Protein AF-A0A0A0EEB8-F1 (afdb_monomer_lite)

Foldseek 3Di:
DPVVVVVVVVVLVVVLVVLLVLLLVLLVLLLVLLVPFDCVQNVVLPVLSVQSVVCSVVVVLLDPSNLVSLVVSLVSLVPHDCVRPPPSSVSSNVSSVSSNVSSVVSVVSVVVVVVVVVVVVVVD

Organ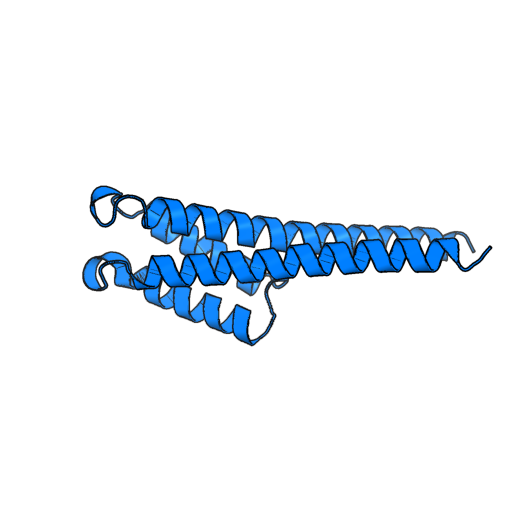ism: NCBI:txid1461694

pLDDT: mean 86.28, std 13.08, range [42.66, 98.25]

Radius of gyration: 18.17 Å; chains: 1; bounding box: 42×22×60 Å

Sequence (124 aa):
MVHFFDQKMHGDFERMEDILADASRHTRAACEEISQLPYEACKPLQRWSGDLDKHLEQNSLLTEDFRHATRSALREMAKLEPELAPGLIDDAMRFLRDALEASYRVCDLLAAEQAIAKHRGNRN

Secondary structure (DSSP, 8-state):
--HHHHHHHHHHHHHHHHHHHHHHHHHHHHHHHHHTS-HHHHHHHHHHHHHHHHHHHTT-TTSHHHHHHHHHHHHHHTTS-GGGSTTHHHHHHHHHHHHHHHHHHHHHHHHHHHHHHHHHHTT-

Structure (mmCIF, N/CA/C/O backbone):
data_AF-A0A0A0EEB8-F1
#
_entry.id   AF-A0A0A0EEB8-F1
#
loop_
_atom_site.group_PDB
_atom_site.id
_atom_site.type_symbol
_atom_site.label_atom_id
_atom_site.label_alt_id
_atom_site.label_comp_id
_atom_site.label_asym_id
_atom_site.label_entity_id
_atom_site.label_seq_id
_atom_site.pdbx_PDB_ins_code
_atom_site.Cartn_x
_atom_site.Cartn_y
_atom_site.Cartn_z
_atom_site.occupancy
_atom_site.B_iso_or_equiv
_atom_site.auth_seq_id
_atom_site.auth_comp_id
_atom_site.auth_asym_id
_atom_site.auth_atom_id
_atom_site.pdbx_PDB_model_num
ATOM 1 N N . MET A 1 1 ? 10.627 -0.092 -39.063 1.00 44.84 1 MET A N 1
ATOM 2 C CA . MET A 1 1 ? 10.315 -1.059 -37.986 1.00 44.84 1 MET A CA 1
ATOM 3 C C . MET A 1 1 ? 10.635 -0.435 -36.620 1.00 44.84 1 MET A C 1
ATOM 5 O O . MET A 1 1 ? 11.391 -0.999 -35.849 1.00 44.84 1 MET A O 1
ATOM 9 N N . VAL A 1 2 ? 10.097 0.762 -36.348 1.00 47.28 2 VAL A N 1
ATOM 10 C CA . VAL A 1 2 ? 10.360 1.543 -35.114 1.00 47.28 2 VAL A CA 1
ATOM 11 C C . VAL A 1 2 ? 9.052 1.793 -34.343 1.00 47.28 2 VAL A C 1
ATOM 13 O O . VAL A 1 2 ? 9.041 1.751 -33.123 1.00 47.28 2 VAL A O 1
ATOM 16 N N . HIS A 1 3 ? 7.914 1.886 -35.043 1.00 44.66 3 HIS A N 1
ATOM 17 C CA . HIS A 1 3 ? 6.605 2.171 -34.438 1.00 44.66 3 HIS A CA 1
ATOM 18 C C . HIS A 1 3 ? 5.985 1.048 -33.584 1.00 44.66 3 HIS A C 1
ATOM 20 O O . HIS A 1 3 ? 5.206 1.345 -32.690 1.00 44.66 3 HIS A O 1
ATOM 26 N N . PHE A 1 4 ? 6.331 -0.227 -33.804 1.00 42.66 4 PHE A N 1
ATOM 27 C CA . PHE A 1 4 ? 5.779 -1.335 -33.001 1.00 42.66 4 PHE A CA 1
ATOM 28 C C . PHE A 1 4 ? 6.397 -1.442 -31.596 1.00 42.66 4 PHE A C 1
ATOM 30 O O . PHE A 1 4 ? 5.759 -1.952 -30.681 1.00 42.66 4 PHE A O 1
ATOM 37 N N . PHE A 1 5 ? 7.641 -0.986 -31.416 1.00 47.09 5 PHE A N 1
ATOM 38 C CA . PHE A 1 5 ? 8.345 -1.088 -30.132 1.00 47.09 5 PHE A CA 1
ATOM 39 C C . PHE A 1 5 ? 7.966 0.033 -29.167 1.00 47.09 5 PHE A C 1
ATOM 41 O O . PHE A 1 5 ? 7.844 -0.217 -27.971 1.00 47.09 5 PHE A O 1
ATOM 48 N N . ASP A 1 6 ? 7.730 1.228 -29.703 1.00 51.75 6 ASP A N 1
ATOM 49 C CA . ASP A 1 6 ? 7.311 2.394 -28.927 1.00 51.75 6 ASP A CA 1
ATOM 50 C C . ASP A 1 6 ? 5.910 2.188 -28.324 1.00 51.75 6 ASP A C 1
ATOM 52 O O . ASP A 1 6 ? 5.681 2.475 -27.153 1.00 51.75 6 ASP A O 1
ATOM 56 N N . GLN A 1 7 ? 5.008 1.545 -29.081 1.00 54.94 7 GLN A N 1
ATOM 57 C CA . GLN A 1 7 ? 3.672 1.161 -28.610 1.00 54.94 7 GLN A CA 1
ATOM 58 C C . GLN A 1 7 ? 3.696 0.102 -27.503 1.00 54.94 7 GLN A C 1
ATOM 60 O O . GLN A 1 7 ? 2.904 0.182 -26.570 1.00 54.94 7 GLN A O 1
ATOM 65 N N . LYS A 1 8 ? 4.592 -0.893 -27.584 1.00 60.56 8 LYS A N 1
ATOM 66 C CA . LYS A 1 8 ? 4.681 -1.934 -26.549 1.00 60.56 8 LYS A CA 1
ATOM 67 C C . LYS A 1 8 ? 5.229 -1.375 -25.233 1.00 60.56 8 LYS A C 1
ATOM 69 O O . LYS A 1 8 ? 4.684 -1.681 -24.184 1.00 60.56 8 LYS A O 1
ATOM 74 N N . MET A 1 9 ? 6.257 -0.528 -25.308 1.00 58.56 9 MET A N 1
ATOM 75 C CA . MET A 1 9 ? 6.807 0.168 -24.139 1.00 58.56 9 MET A CA 1
ATOM 76 C C . MET A 1 9 ? 5.775 1.108 -23.508 1.00 58.56 9 MET A C 1
ATOM 78 O O . MET A 1 9 ? 5.601 1.066 -22.297 1.00 58.56 9 MET A O 1
ATOM 82 N N . HIS A 1 10 ? 5.040 1.887 -24.312 1.00 61.44 10 HIS A N 1
ATOM 83 C CA . HIS A 1 10 ? 3.933 2.709 -23.806 1.00 61.44 10 HIS A CA 1
ATOM 84 C C . HIS A 1 10 ? 2.872 1.869 -23.082 1.00 61.44 10 HIS A C 1
ATOM 86 O O . HIS A 1 10 ? 2.502 2.209 -21.965 1.00 61.44 10 HIS A O 1
ATOM 92 N N . GLY A 1 11 ? 2.455 0.735 -23.655 1.00 72.31 11 GLY A N 1
ATOM 93 C CA . GLY A 1 11 ? 1.476 -0.146 -23.011 1.00 72.31 11 GLY A CA 1
ATOM 94 C C . GLY A 1 11 ? 1.970 -0.783 -21.703 1.00 72.31 11 GLY A C 1
ATOM 95 O O . GLY A 1 11 ? 1.181 -0.992 -20.783 1.00 72.31 11 GLY A O 1
ATOM 96 N N . ASP A 1 12 ? 3.269 -1.076 -21.587 1.00 76.00 12 ASP A N 1
ATOM 97 C CA . ASP A 1 12 ? 3.852 -1.604 -20.347 1.00 76.00 12 ASP A CA 1
ATOM 98 C C . ASP A 1 12 ? 3.919 -0.524 -19.245 1.00 76.00 12 ASP A C 1
ATOM 100 O O . ASP A 1 12 ? 3.667 -0.837 -18.080 1.00 76.00 12 ASP A O 1
ATOM 104 N N . PHE A 1 13 ? 4.178 0.743 -19.598 1.00 77.94 13 PHE A N 1
ATOM 105 C CA . PHE A 1 13 ? 4.118 1.872 -18.658 1.00 77.94 13 PHE A CA 1
ATOM 106 C C . PHE A 1 13 ? 2.687 2.198 -18.219 1.00 77.94 13 PHE A C 1
ATOM 108 O O . PHE A 1 13 ? 2.456 2.291 -17.017 1.00 77.94 13 PHE A O 1
ATOM 115 N N . GLU A 1 14 ? 1.726 2.276 -19.145 1.00 78.69 14 GLU A N 1
ATOM 116 C CA . GLU A 1 14 ? 0.298 2.463 -18.825 1.00 78.69 14 GLU A CA 1
ATOM 117 C C . GLU A 1 14 ? -0.182 1.392 -17.835 1.00 78.69 14 GLU A C 1
ATOM 119 O O . GLU A 1 14 ? -0.816 1.684 -16.824 1.00 78.69 14 GLU A O 1
ATOM 124 N N . ARG A 1 15 ? 0.231 0.138 -18.044 1.00 87.12 15 ARG A N 1
ATOM 125 C CA . ARG A 1 15 ? -0.080 -0.950 -17.117 1.00 87.12 15 ARG A CA 1
ATOM 126 C C . ARG A 1 15 ? 0.549 -0.761 -15.732 1.00 87.12 15 ARG A C 1
ATOM 128 O O . ARG A 1 15 ? -0.056 -1.154 -14.736 1.00 87.12 15 ARG A O 1
ATOM 135 N N . MET A 1 16 ? 1.773 -0.237 -15.639 1.00 91.50 16 MET A N 1
ATOM 136 C CA . MET A 1 16 ? 2.398 0.064 -14.342 1.00 91.50 16 MET A CA 1
ATOM 137 C C . MET A 1 16 ? 1.689 1.222 -13.635 1.00 91.50 16 MET A C 1
ATOM 139 O O . MET A 1 16 ? 1.519 1.167 -12.416 1.00 91.50 16 MET A O 1
ATOM 143 N N . GLU A 1 17 ? 1.249 2.231 -14.386 1.00 90.19 17 GLU A N 1
ATOM 144 C CA . GLU A 1 17 ? 0.450 3.346 -13.875 1.00 90.19 17 GLU A CA 1
ATOM 145 C C . GLU A 1 17 ? -0.895 2.862 -13.327 1.00 90.19 17 GLU A C 1
ATOM 147 O O . GLU A 1 17 ? -1.250 3.225 -12.206 1.00 90.19 17 GLU A O 1
ATOM 152 N N . ASP A 1 18 ? -1.581 1.962 -14.035 1.00 93.88 18 ASP A N 1
ATOM 153 C CA . ASP A 1 18 ? -2.825 1.342 -13.565 1.00 93.88 18 ASP A CA 1
ATOM 154 C C . ASP A 1 18 ? -2.620 0.573 -12.250 1.00 93.88 18 ASP A C 1
ATOM 156 O O . ASP A 1 18 ? -3.387 0.736 -11.298 1.00 93.88 18 ASP A O 1
ATOM 160 N N . ILE A 1 19 ? -1.545 -0.221 -12.146 1.00 93.75 19 ILE A N 1
ATOM 161 C CA . ILE A 1 19 ? -1.217 -0.950 -10.907 1.00 93.75 19 ILE A CA 1
ATOM 162 C C . ILE A 1 19 ? -0.941 0.033 -9.757 1.00 93.75 19 ILE A C 1
ATOM 164 O O . ILE A 1 19 ? -1.336 -0.214 -8.615 1.00 93.75 19 ILE A O 1
ATOM 168 N N . LEU A 1 20 ? -0.278 1.159 -10.030 1.00 93.25 20 LEU A N 1
ATOM 169 C CA . LEU A 1 20 ? 0.003 2.176 -9.017 1.00 93.25 20 LEU A CA 1
ATOM 170 C C . LEU A 1 20 ? -1.258 2.959 -8.608 1.00 93.25 20 LEU A C 1
ATOM 172 O O . LEU A 1 20 ? -1.424 3.313 -7.434 1.00 93.25 20 LEU A O 1
ATOM 176 N N . ALA A 1 21 ? -2.172 3.195 -9.547 1.00 94.75 21 ALA A N 1
ATOM 177 C CA . ALA A 1 21 ? -3.482 3.772 -9.275 1.00 94.75 21 ALA A CA 1
ATOM 178 C C . ALA A 1 21 ? -4.318 2.837 -8.386 1.00 94.75 21 ALA A C 1
ATOM 180 O O . ALA A 1 21 ? -4.922 3.295 -7.411 1.00 94.75 21 ALA A O 1
ATOM 181 N N . ASP A 1 22 ? -4.276 1.529 -8.648 1.00 94.94 22 ASP A N 1
ATOM 182 C CA . ASP A 1 22 ? -4.876 0.510 -7.789 1.00 94.94 22 ASP A CA 1
ATOM 183 C C . ASP A 1 22 ? -4.240 0.507 -6.389 1.00 94.94 22 ASP A C 1
ATOM 185 O O . ASP A 1 22 ? -4.964 0.516 -5.394 1.00 94.94 22 ASP A O 1
ATOM 189 N N . ALA A 1 23 ? -2.908 0.593 -6.279 1.00 94.69 23 ALA A N 1
ATOM 190 C CA . ALA A 1 23 ? -2.218 0.706 -4.988 1.00 94.69 23 ALA A CA 1
ATOM 191 C C . ALA A 1 23 ? -2.684 1.934 -4.187 1.00 94.69 23 ALA A C 1
ATOM 193 O O . ALA A 1 23 ? -2.919 1.854 -2.977 1.00 94.69 23 ALA A O 1
ATOM 194 N N . SER A 1 24 ? -2.869 3.064 -4.875 1.00 96.50 24 SER A N 1
ATOM 195 C CA . SER A 1 24 ? -3.398 4.294 -4.281 1.00 96.50 24 SER A CA 1
ATOM 196 C C . SER A 1 24 ? -4.836 4.104 -3.800 1.00 96.50 24 SER A C 1
ATOM 198 O O . SER A 1 24 ? -5.182 4.517 -2.695 1.00 96.50 24 SER A O 1
ATOM 200 N N . ARG A 1 25 ? -5.683 3.464 -4.619 1.00 97.06 25 ARG A N 1
ATOM 201 C CA . ARG A 1 25 ? -7.078 3.163 -4.273 1.00 97.06 25 ARG A CA 1
ATOM 202 C C . ARG A 1 25 ? -7.157 2.267 -3.042 1.00 97.06 25 ARG A C 1
ATOM 204 O O . ARG A 1 25 ? -7.907 2.583 -2.128 1.00 97.06 25 ARG A O 1
ATOM 211 N N . HIS A 1 26 ? -6.373 1.193 -2.999 1.00 97.75 26 HIS A N 1
ATOM 212 C CA . HIS A 1 26 ? -6.363 0.273 -1.865 1.00 97.75 26 HIS A CA 1
ATOM 213 C C . HIS A 1 26 ? -5.821 0.936 -0.596 1.00 97.75 26 HIS A C 1
ATOM 215 O O . HIS A 1 26 ? -6.407 0.771 0.466 1.00 97.75 26 HIS A O 1
ATOM 221 N N . THR A 1 27 ? -4.772 1.758 -0.689 1.00 96.31 27 THR A N 1
ATOM 222 C CA . THR A 1 27 ? -4.281 2.505 0.482 1.00 96.31 27 THR A CA 1
ATOM 223 C C . THR A 1 27 ? -5.354 3.449 1.033 1.00 96.31 27 THR A C 1
ATOM 225 O O . THR A 1 27 ? -5.584 3.449 2.237 1.00 96.31 27 THR 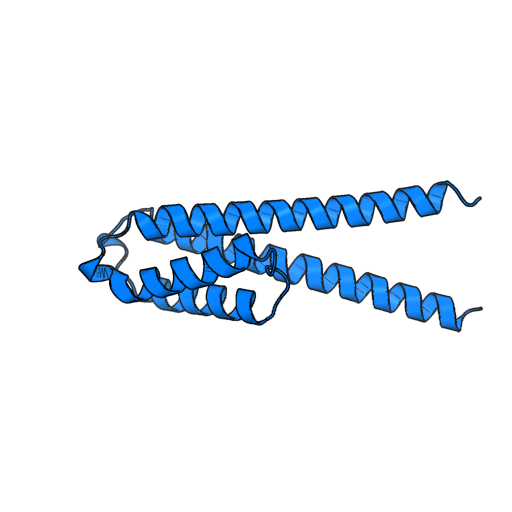A O 1
ATOM 228 N N . ARG A 1 28 ? -6.066 4.194 0.171 1.00 96.19 28 ARG A N 1
ATOM 229 C CA . ARG A 1 28 ? -7.173 5.067 0.610 1.00 96.19 28 ARG A CA 1
ATOM 230 C C . ARG A 1 28 ? -8.298 4.278 1.268 1.00 96.19 28 ARG A C 1
ATOM 232 O O . ARG A 1 28 ? -8.717 4.642 2.358 1.00 96.19 28 ARG A O 1
ATOM 239 N N . ALA A 1 29 ? -8.728 3.183 0.644 1.00 96.25 29 ALA A N 1
ATOM 240 C CA . ALA A 1 29 ? -9.762 2.321 1.206 1.00 96.25 29 ALA A CA 1
ATOM 241 C C . ALA A 1 29 ? -9.344 1.778 2.583 1.00 96.25 29 ALA A C 1
ATOM 243 O O . ALA A 1 29 ? -10.121 1.820 3.527 1.00 96.25 29 ALA A O 1
ATOM 244 N N . ALA A 1 30 ? -8.086 1.355 2.744 1.00 94.56 30 ALA A N 1
ATOM 245 C CA . ALA A 1 30 ? -7.575 0.936 4.045 1.00 94.56 30 ALA A CA 1
ATOM 246 C C . ALA A 1 30 ? -7.628 2.063 5.091 1.00 94.56 30 ALA A C 1
ATOM 248 O O . ALA A 1 30 ? -8.060 1.816 6.214 1.00 94.56 30 ALA A O 1
ATOM 249 N N . CYS A 1 31 ? -7.214 3.287 4.742 1.00 93.69 31 CYS A N 1
ATOM 250 C CA . CYS A 1 31 ? -7.315 4.443 5.639 1.00 93.69 31 CYS A CA 1
ATOM 251 C C . CYS A 1 31 ? -8.775 4.748 6.017 1.00 93.69 31 CYS A C 1
ATOM 253 O O . CYS A 1 31 ? -9.065 5.003 7.185 1.00 93.69 31 CYS A O 1
ATOM 255 N N . GLU A 1 32 ? -9.704 4.662 5.061 1.00 93.69 32 GLU A N 1
ATOM 256 C CA . GLU A 1 32 ? -11.141 4.837 5.297 1.00 93.69 32 GLU A CA 1
ATOM 257 C C . GLU A 1 32 ? -11.683 3.795 6.287 1.00 93.69 32 GLU A C 1
ATOM 259 O O . GLU A 1 32 ? -12.359 4.169 7.248 1.00 93.69 32 GLU A O 1
ATOM 264 N N . GLU A 1 33 ? -11.335 2.514 6.140 1.00 92.75 33 GLU A N 1
ATOM 265 C CA . GLU A 1 33 ? -11.742 1.477 7.098 1.00 92.75 33 GLU A CA 1
ATOM 266 C C . GLU A 1 33 ? -11.107 1.690 8.483 1.00 92.75 33 GLU A C 1
ATOM 268 O O . GLU A 1 33 ? -11.790 1.613 9.506 1.00 92.75 33 GLU A O 1
ATOM 273 N N . ILE A 1 34 ? -9.815 2.041 8.544 1.00 90.56 34 ILE A N 1
ATOM 274 C CA . ILE A 1 34 ? -9.115 2.333 9.808 1.00 90.56 34 ILE A CA 1
ATOM 275 C C . ILE A 1 34 ? -9.744 3.531 10.533 1.00 90.56 34 ILE A C 1
ATOM 277 O O . ILE A 1 34 ? -9.826 3.536 11.765 1.00 90.56 34 ILE A O 1
ATOM 281 N N . SER A 1 35 ? -10.204 4.544 9.795 1.00 89.44 35 SER A N 1
ATOM 282 C CA . SER A 1 35 ? -10.830 5.744 10.363 1.00 89.44 35 SER A CA 1
ATOM 283 C C . SER A 1 35 ? -12.156 5.452 11.074 1.00 89.44 35 SER A C 1
ATOM 285 O O . SER A 1 35 ? -12.543 6.182 11.987 1.00 89.44 35 SER A O 1
ATOM 287 N N . GLN A 1 36 ? -12.827 4.362 10.694 1.00 89.88 36 GLN A N 1
ATOM 288 C CA . GLN A 1 36 ? -14.094 3.925 11.279 1.00 89.88 36 GLN A CA 1
ATOM 289 C C . GLN A 1 36 ? -13.902 3.069 12.540 1.00 89.88 36 GLN A C 1
ATOM 291 O O . GLN A 1 36 ? -14.864 2.822 13.269 1.00 89.88 36 GLN A O 1
ATOM 296 N N . LEU A 1 37 ? -12.674 2.620 12.825 1.00 87.31 37 LEU A N 1
ATOM 297 C CA . LEU A 1 37 ? -12.389 1.801 13.999 1.00 87.31 37 LEU A CA 1
ATOM 298 C C . LEU A 1 37 ? -12.523 2.604 15.308 1.00 87.31 37 LEU A C 1
ATOM 300 O O . LEU A 1 37 ? -12.171 3.787 15.354 1.00 87.31 37 LEU A O 1
ATOM 304 N N . PRO A 1 38 ? -12.943 1.967 16.422 1.00 85.31 38 PRO A N 1
ATOM 305 C CA . PRO A 1 38 ? -13.022 2.633 17.719 1.00 85.31 38 PRO A CA 1
ATOM 306 C C . PRO A 1 38 ? -11.662 3.202 18.157 1.00 85.31 38 PRO A C 1
ATOM 308 O O . PRO A 1 38 ? -10.711 2.454 18.398 1.00 85.31 38 PRO A O 1
ATOM 311 N N . TYR A 1 39 ? -11.579 4.530 18.302 1.00 82.88 39 TYR A N 1
ATOM 312 C CA . TYR A 1 39 ? -10.321 5.247 18.555 1.00 82.88 39 TYR A CA 1
ATOM 313 C C . TYR A 1 39 ? -9.544 4.715 19.767 1.00 82.88 39 TYR A C 1
ATOM 315 O O . TYR A 1 39 ? -8.348 4.454 19.665 1.00 82.88 39 TYR A O 1
ATOM 323 N N . GLU A 1 40 ? -10.216 4.511 20.903 1.00 80.62 40 GLU A N 1
ATOM 324 C CA . GLU A 1 40 ? -9.566 4.076 22.149 1.00 80.62 40 GLU A CA 1
ATOM 325 C C . GLU A 1 40 ? -8.966 2.667 22.044 1.00 80.62 40 GLU A C 1
ATOM 327 O O . GLU A 1 40 ? -7.901 2.404 22.599 1.00 80.62 40 GLU A O 1
ATOM 332 N N . ALA A 1 41 ? -9.605 1.776 21.282 1.00 74.88 41 ALA A N 1
ATOM 333 C CA . ALA A 1 41 ? -9.116 0.415 21.064 1.00 74.88 41 ALA A CA 1
ATOM 334 C C . ALA A 1 41 ? -8.031 0.349 19.975 1.00 74.88 41 ALA A C 1
ATOM 336 O O . ALA A 1 41 ? -7.172 -0.528 20.004 1.00 74.88 41 ALA A O 1
ATOM 337 N N . CYS A 1 42 ? -8.051 1.288 19.023 1.00 81.31 42 CYS A N 1
ATOM 338 C CA . CYS A 1 42 ? -7.238 1.244 17.805 1.00 81.31 42 CYS A CA 1
ATOM 339 C C . CYS A 1 42 ? -6.276 2.433 17.663 1.00 81.31 42 CYS A C 1
ATOM 341 O O . CYS A 1 42 ? -5.781 2.712 16.571 1.00 81.31 42 CYS A O 1
ATOM 343 N N . LYS A 1 43 ? -5.963 3.134 18.758 1.00 81.75 43 LYS A N 1
ATOM 344 C CA . LYS A 1 43 ? -5.097 4.323 18.763 1.00 81.75 43 LYS A CA 1
ATOM 345 C C . LYS A 1 43 ? -3.756 4.140 18.026 1.00 81.75 43 LYS A C 1
ATOM 347 O O . LYS A 1 43 ? -3.363 5.063 17.311 1.00 81.75 43 LYS A O 1
ATOM 352 N N . PRO A 1 44 ? -3.051 2.991 18.126 1.00 80.31 44 PRO A N 1
ATOM 353 C CA . PRO A 1 44 ? -1.829 2.765 17.351 1.00 80.31 44 PRO A CA 1
ATOM 354 C C . PRO A 1 44 ? -2.038 2.808 15.830 1.00 80.31 44 PRO A C 1
ATOM 356 O O . PRO A 1 44 ? -1.139 3.244 15.116 1.00 80.31 44 PRO A O 1
ATOM 359 N N . LEU A 1 45 ? -3.212 2.404 15.328 1.00 83.75 45 LEU A N 1
ATOM 360 C CA . LEU A 1 45 ? -3.523 2.392 13.893 1.00 83.75 45 LEU A CA 1
ATOM 361 C C . LEU A 1 45 ? -3.740 3.787 13.315 1.00 83.75 45 LEU A C 1
ATOM 363 O O . LEU A 1 45 ? -3.416 4.018 12.156 1.00 83.75 45 LEU A O 1
ATOM 367 N N . GLN A 1 46 ? -4.203 4.736 14.127 1.00 82.31 46 GLN A N 1
ATOM 368 C CA . GLN A 1 46 ? -4.427 6.114 13.682 1.00 82.31 46 GLN A CA 1
ATOM 369 C C . GLN A 1 46 ? -3.123 6.806 13.274 1.00 82.31 46 GLN A C 1
ATOM 371 O O . GLN A 1 46 ? -3.083 7.548 12.296 1.00 82.31 46 GLN A O 1
ATOM 376 N N . ARG A 1 47 ? -2.020 6.506 13.976 1.00 86.06 47 ARG A N 1
ATOM 377 C CA . ARG A 1 47 ? -0.687 6.972 13.571 1.00 86.06 47 ARG A CA 1
ATOM 378 C C . ARG A 1 47 ? -0.319 6.448 12.183 1.00 86.06 47 ARG A C 1
ATOM 380 O O . ARG A 1 47 ? 0.170 7.209 11.358 1.00 86.06 47 ARG A O 1
ATOM 387 N N . TRP A 1 48 ? -0.564 5.163 11.939 1.00 86.12 48 TRP A N 1
ATOM 388 C CA . TRP A 1 48 ? -0.237 4.542 10.661 1.00 86.12 48 TRP A CA 1
ATOM 389 C C . TRP A 1 48 ? -1.116 5.051 9.522 1.00 86.12 48 TRP A C 1
ATOM 391 O O . TRP A 1 48 ? -0.593 5.246 8.434 1.00 86.12 48 TRP A O 1
ATOM 401 N N . SER A 1 49 ? -2.398 5.334 9.772 1.00 86.88 49 SER A N 1
ATOM 402 C CA . SER A 1 49 ? -3.264 5.995 8.786 1.00 86.88 49 SER A CA 1
ATOM 403 C C . SER A 1 49 ? -2.664 7.328 8.336 1.00 86.88 49 SER A C 1
ATOM 405 O O . SER A 1 49 ? -2.523 7.556 7.142 1.00 86.88 49 SER A O 1
ATOM 407 N N . GLY A 1 50 ? -2.208 8.166 9.275 1.00 88.25 50 GLY A N 1
ATOM 408 C CA . GLY A 1 50 ? -1.564 9.440 8.935 1.00 88.25 50 GLY A CA 1
ATOM 409 C C . GLY A 1 50 ? -0.248 9.281 8.163 1.00 88.25 50 GLY A C 1
ATOM 410 O O . GLY A 1 50 ? 0.017 10.034 7.226 1.00 88.25 50 GLY A O 1
ATOM 411 N N . ASP A 1 51 ? 0.571 8.286 8.519 1.00 90.50 51 ASP A N 1
ATOM 412 C CA . ASP A 1 51 ? 1.803 7.985 7.780 1.00 90.50 51 ASP A CA 1
ATOM 413 C C . ASP A 1 51 ? 1.492 7.502 6.344 1.00 90.50 51 ASP A C 1
ATOM 415 O O . ASP A 1 51 ? 2.159 7.918 5.395 1.00 90.50 51 ASP A O 1
ATOM 419 N N . LEU A 1 52 ? 0.459 6.672 6.159 1.00 92.44 52 LEU A N 1
ATOM 420 C CA . LEU A 1 52 ? 0.010 6.188 4.847 1.00 92.44 52 LEU A CA 1
ATOM 421 C C . LEU A 1 52 ? -0.610 7.303 3.989 1.00 92.44 52 LEU A C 1
ATOM 423 O O . LEU A 1 52 ? -0.296 7.395 2.801 1.00 92.44 52 LEU A O 1
ATOM 427 N N . ASP A 1 53 ? -1.410 8.189 4.583 1.00 92.69 53 ASP A N 1
ATOM 428 C CA . ASP A 1 53 ? -1.983 9.353 3.897 1.00 92.69 53 ASP A CA 1
ATOM 429 C C . ASP A 1 53 ? -0.891 10.292 3.383 1.00 92.69 53 ASP A C 1
ATOM 431 O O . ASP A 1 53 ? -0.931 10.741 2.237 1.00 92.69 53 ASP A O 1
ATOM 435 N N . LYS A 1 54 ? 0.168 10.503 4.168 1.00 94.00 54 LYS A N 1
ATOM 436 C CA . LYS A 1 54 ? 1.331 11.269 3.712 1.00 94.00 54 LYS A CA 1
ATOM 437 C C . LYS A 1 54 ? 1.987 10.639 2.479 1.00 94.00 54 LYS A C 1
ATOM 439 O O . LYS A 1 54 ? 2.418 11.356 1.574 1.00 94.00 54 LYS A O 1
ATOM 444 N N . HIS A 1 55 ? 2.072 9.310 2.417 1.00 93.81 55 HIS A N 1
ATOM 445 C CA . HIS A 1 55 ? 2.602 8.625 1.238 1.00 93.81 55 HIS A CA 1
ATOM 446 C C . HIS A 1 55 ? 1.695 8.775 0.011 1.00 93.81 55 HIS A C 1
ATOM 448 O O . HIS A 1 55 ? 2.208 8.915 -1.104 1.00 93.81 55 HIS A O 1
ATOM 454 N N . LEU A 1 56 ? 0.374 8.801 0.208 1.00 91.75 56 LEU A N 1
ATOM 455 C CA . LEU A 1 56 ? -0.598 9.091 -0.846 1.00 91.75 56 LEU A CA 1
ATOM 456 C C . LEU A 1 56 ? -0.448 10.518 -1.384 1.00 91.75 56 LEU A C 1
ATOM 458 O O . LEU A 1 56 ? -0.352 10.701 -2.595 1.00 91.75 56 LEU A O 1
ATOM 462 N N . GLU A 1 57 ? -0.371 11.519 -0.508 1.00 92.25 57 GLU A N 1
ATOM 463 C CA . GLU A 1 57 ? -0.203 12.928 -0.895 1.00 92.25 57 GLU A CA 1
ATOM 464 C C . GLU A 1 57 ? 1.093 13.168 -1.679 1.00 92.25 57 GLU A C 1
ATOM 466 O O . GLU A 1 57 ? 1.141 13.970 -2.612 1.00 92.25 57 GLU A O 1
ATOM 471 N N . GLN A 1 58 ? 2.155 12.454 -1.309 1.00 93.31 58 GLN A N 1
ATOM 472 C CA . GLN A 1 58 ? 3.475 12.579 -1.921 1.00 93.31 58 GLN A CA 1
ATOM 473 C C . GLN A 1 58 ? 3.675 11.666 -3.138 1.00 93.31 58 GLN A C 1
ATOM 475 O O . GLN A 1 58 ? 4.761 11.678 -3.717 1.00 93.31 58 GLN A O 1
ATOM 480 N N . ASN A 1 59 ? 2.675 10.858 -3.512 1.00 89.94 59 ASN A N 1
ATOM 481 C CA . ASN A 1 59 ? 2.790 9.806 -4.530 1.00 89.94 59 ASN A CA 1
ATOM 482 C C . ASN A 1 59 ? 4.019 8.896 -4.317 1.00 89.94 59 ASN A C 1
ATOM 484 O O . ASN A 1 59 ? 4.676 8.466 -5.265 1.00 89.94 59 ASN A O 1
ATOM 488 N N . SER A 1 60 ? 4.357 8.593 -3.060 1.00 94.62 60 SER A N 1
ATOM 489 C CA . SER A 1 60 ? 5.590 7.885 -2.681 1.00 94.62 60 SER A CA 1
ATOM 490 C C . SER A 1 60 ? 5.370 6.394 -2.385 1.00 94.62 60 SER A C 1
ATOM 492 O O . SER A 1 60 ? 6.120 5.767 -1.635 1.00 94.62 60 SER A O 1
ATOM 494 N N . LEU A 1 61 ? 4.375 5.794 -3.042 1.00 93.94 61 LEU A N 1
ATOM 495 C CA . LEU A 1 61 ? 3.942 4.396 -2.887 1.00 93.94 61 LEU A CA 1
ATOM 496 C C . LEU A 1 61 ? 4.995 3.356 -3.318 1.00 93.94 61 LEU A C 1
ATOM 498 O O . LEU A 1 61 ? 4.900 2.188 -2.959 1.00 93.94 61 LEU A O 1
ATOM 502 N N . LEU A 1 62 ? 6.017 3.752 -4.080 1.00 94.25 62 LEU A N 1
ATOM 503 C CA . LEU A 1 62 ? 7.108 2.862 -4.511 1.00 94.25 62 LEU A CA 1
ATOM 504 C C . LEU A 1 62 ? 8.306 2.858 -3.547 1.00 94.25 62 LEU A C 1
ATOM 506 O O . LEU A 1 62 ? 9.303 2.170 -3.784 1.00 94.25 62 LEU A O 1
ATOM 510 N N . THR A 1 63 ? 8.236 3.624 -2.458 1.00 95.62 63 THR A N 1
ATOM 511 C CA . THR A 1 63 ? 9.334 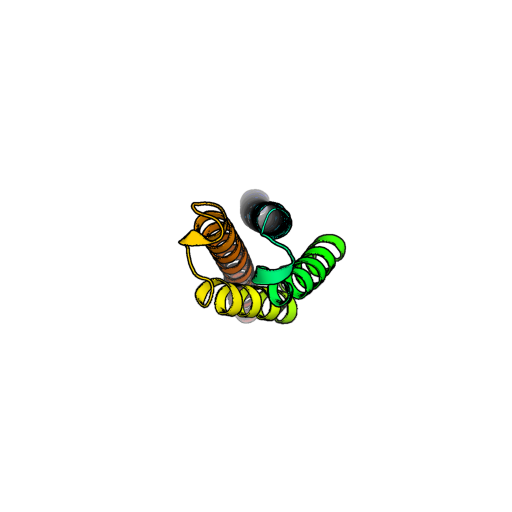3.753 -1.493 1.00 95.62 63 THR A CA 1
ATOM 512 C C . THR A 1 63 ? 9.361 2.608 -0.484 1.00 95.62 63 THR A C 1
ATOM 514 O O . THR A 1 63 ? 8.344 1.976 -0.192 1.00 95.62 63 THR A O 1
ATOM 517 N N . GLU A 1 64 ? 10.541 2.343 0.084 1.00 95.75 64 GLU A N 1
ATOM 518 C CA . GLU A 1 64 ? 10.645 1.385 1.190 1.00 95.75 64 GLU A CA 1
ATOM 519 C C . GLU A 1 64 ? 9.940 1.889 2.449 1.00 95.75 64 GLU A C 1
ATOM 521 O O . GLU A 1 64 ? 9.379 1.080 3.182 1.00 95.75 64 GLU A O 1
ATOM 526 N N . ASP A 1 65 ? 9.893 3.206 2.652 1.00 95.19 65 ASP A N 1
ATOM 527 C CA . ASP A 1 65 ? 9.178 3.830 3.765 1.00 95.19 65 ASP A CA 1
ATOM 528 C C . ASP A 1 65 ? 7.676 3.533 3.695 1.00 95.19 65 ASP A C 1
ATOM 530 O O . ASP A 1 65 ? 7.107 3.062 4.681 1.00 95.19 65 ASP A O 1
ATOM 534 N N . PHE A 1 66 ? 7.055 3.669 2.515 1.00 95.38 66 PHE A N 1
ATOM 535 C CA . PHE A 1 66 ? 5.653 3.286 2.319 1.00 95.38 66 PHE A CA 1
ATOM 536 C C . PHE A 1 66 ? 5.419 1.806 2.639 1.00 95.38 66 PHE A C 1
ATOM 538 O O . PHE A 1 66 ? 4.501 1.445 3.384 1.00 95.38 66 PHE A O 1
ATOM 545 N N . ARG A 1 67 ? 6.268 0.920 2.104 1.00 96.56 67 ARG A N 1
ATOM 546 C CA . ARG A 1 67 ? 6.142 -0.523 2.348 1.00 96.56 67 ARG A CA 1
ATOM 547 C C . ARG A 1 67 ? 6.360 -0.865 3.818 1.00 96.56 67 ARG A C 1
ATOM 549 O O . ARG A 1 67 ? 5.692 -1.749 4.355 1.00 96.56 67 ARG A O 1
ATOM 556 N N . HIS A 1 68 ? 7.270 -0.166 4.488 1.00 95.44 68 HIS A N 1
ATOM 557 C CA . HIS A 1 68 ? 7.498 -0.304 5.917 1.00 95.44 68 HIS A CA 1
ATOM 558 C C . HIS A 1 68 ? 6.275 0.130 6.724 1.00 95.44 68 HIS A C 1
ATOM 560 O O . HIS A 1 68 ? 5.817 -0.653 7.555 1.00 95.44 68 HIS A O 1
ATOM 566 N N . ALA A 1 69 ? 5.716 1.310 6.447 1.00 93.62 69 ALA A N 1
ATOM 567 C CA . ALA A 1 69 ? 4.500 1.799 7.090 1.00 93.62 69 ALA A CA 1
ATOM 568 C C . ALA A 1 69 ? 3.336 0.811 6.904 1.00 93.62 69 ALA A C 1
ATOM 570 O O . ALA A 1 69 ? 2.713 0.398 7.880 1.00 93.62 69 ALA A O 1
ATOM 571 N N . THR A 1 70 ? 3.130 0.324 5.677 1.00 95.62 70 THR A N 1
ATOM 572 C CA . THR A 1 70 ? 2.074 -0.647 5.341 1.00 95.62 70 THR A CA 1
ATOM 573 C C . THR A 1 70 ? 2.232 -1.966 6.104 1.00 95.62 70 THR A C 1
ATOM 575 O O . THR A 1 70 ? 1.281 -2.469 6.704 1.00 95.62 70 THR A O 1
ATOM 578 N N . ARG A 1 71 ? 3.448 -2.533 6.155 1.00 96.44 71 ARG A N 1
ATOM 579 C CA . ARG A 1 71 ? 3.716 -3.768 6.920 1.00 96.44 71 ARG A CA 1
ATOM 580 C C . ARG A 1 71 ? 3.553 -3.562 8.422 1.00 96.44 71 ARG A C 1
ATOM 582 O O . ARG A 1 71 ? 3.104 -4.478 9.108 1.00 96.44 71 ARG A O 1
ATOM 589 N N . SER A 1 72 ? 3.937 -2.401 8.940 1.00 93.81 72 SER A N 1
ATOM 590 C CA . SER A 1 72 ? 3.775 -2.076 10.356 1.00 93.81 72 SER A CA 1
ATOM 591 C C . SER A 1 72 ? 2.299 -1.932 10.724 1.00 93.81 72 SER A C 1
ATOM 593 O O . SER A 1 72 ? 1.868 -2.537 11.703 1.00 93.81 72 SER A O 1
ATOM 595 N N . ALA A 1 73 ? 1.500 -1.264 9.888 1.00 93.06 73 ALA A N 1
ATOM 596 C CA . ALA A 1 73 ? 0.049 -1.189 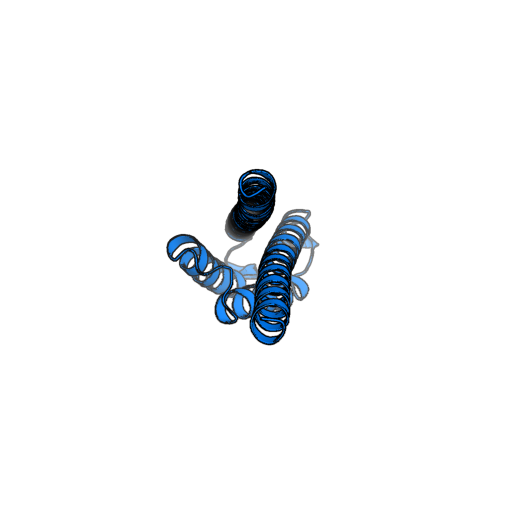10.043 1.00 93.06 73 ALA A CA 1
ATOM 597 C C . ALA A 1 73 ? -0.606 -2.583 10.044 1.00 93.06 73 ALA A C 1
ATOM 599 O O . ALA A 1 73 ? -1.382 -2.899 10.943 1.00 93.06 73 ALA A O 1
ATOM 600 N N . LEU A 1 74 ? -0.222 -3.458 9.104 1.00 94.75 74 LEU A N 1
ATOM 601 C CA . LEU A 1 74 ? -0.685 -4.852 9.055 1.00 94.75 74 LEU A CA 1
ATOM 602 C C . LEU A 1 74 ? -0.346 -5.636 10.331 1.00 94.75 74 LEU A C 1
ATOM 604 O O . LEU A 1 74 ? -1.165 -6.419 10.810 1.00 94.75 74 LEU A O 1
ATOM 608 N N . ARG A 1 75 ? 0.855 -5.441 10.891 1.00 93.19 75 ARG A N 1
ATOM 609 C CA . ARG A 1 75 ? 1.268 -6.097 12.143 1.00 93.19 75 ARG A CA 1
ATOM 610 C C . ARG A 1 75 ? 0.476 -5.608 13.345 1.00 93.19 75 ARG A C 1
ATOM 612 O O . ARG A 1 75 ? 0.210 -6.411 14.230 1.00 93.19 75 ARG A O 1
ATOM 619 N N . GLU A 1 76 ? 0.141 -4.323 13.404 1.00 90.81 76 GLU A N 1
ATOM 620 C CA . GLU A 1 76 ? -0.692 -3.790 14.482 1.00 90.81 76 GLU A CA 1
ATOM 621 C C . GLU A 1 76 ? -2.143 -4.267 14.353 1.00 90.81 76 GLU A C 1
ATOM 623 O O . GLU A 1 76 ? -2.717 -4.705 15.345 1.00 90.81 76 GLU A O 1
ATOM 628 N N . MET A 1 77 ? -2.706 -4.293 13.139 1.00 90.00 77 MET A N 1
ATOM 629 C CA . MET A 1 77 ? -4.051 -4.834 12.904 1.00 90.00 77 MET A CA 1
ATOM 630 C C . MET A 1 77 ? -4.168 -6.310 13.276 1.00 90.00 77 MET A C 1
ATOM 632 O O . MET A 1 77 ? -5.158 -6.708 13.875 1.00 90.00 77 MET A O 1
ATOM 636 N N . ALA A 1 78 ? -3.139 -7.114 12.998 1.00 90.25 78 ALA A N 1
ATOM 637 C CA . ALA A 1 78 ? -3.132 -8.535 13.344 1.00 90.25 78 ALA A CA 1
ATOM 638 C C . ALA A 1 78 ? -3.178 -8.818 14.861 1.00 90.25 78 ALA A C 1
ATOM 640 O O . ALA A 1 78 ? -3.362 -9.967 15.254 1.00 90.25 78 ALA A O 1
ATOM 641 N N . LYS A 1 79 ? -2.967 -7.803 15.711 1.00 89.00 79 LYS A N 1
ATOM 642 C CA . LYS A 1 79 ? -3.076 -7.919 17.174 1.00 89.00 79 LYS A CA 1
ATOM 643 C C . LYS A 1 79 ? -4.468 -7.567 17.696 1.00 89.00 79 LYS A C 1
ATOM 645 O O . LYS A 1 79 ? -4.708 -7.750 18.886 1.00 89.00 79 LYS A O 1
ATOM 650 N N . LEU A 1 80 ? -5.333 -6.999 16.858 1.00 86.62 80 LEU A N 1
ATOM 651 C CA . LEU A 1 80 ? -6.673 -6.605 17.267 1.00 86.62 80 LEU A CA 1
ATOM 652 C C . LEU A 1 80 ? -7.590 -7.820 17.361 1.00 86.62 80 LEU A C 1
ATOM 654 O O . LEU A 1 80 ? -7.487 -8.761 16.575 1.00 86.62 80 LEU A O 1
ATOM 658 N N . GLU A 1 81 ? -8.512 -7.759 18.314 1.00 82.81 81 GLU A N 1
ATOM 659 C CA . GLU A 1 81 ? -9.611 -8.712 18.423 1.00 82.81 81 GLU A CA 1
ATOM 660 C C . GLU A 1 81 ? -10.640 -8.419 17.315 1.00 82.81 81 GLU A C 1
ATOM 662 O O . GLU A 1 81 ? -11.152 -7.295 17.252 1.00 82.81 81 GLU A O 1
ATOM 667 N N . PRO A 1 82 ? -10.952 -9.381 16.423 1.00 75.31 82 PRO A N 1
ATOM 668 C CA . PRO A 1 82 ? -11.918 -9.183 15.339 1.00 75.31 82 PRO A CA 1
ATOM 669 C C . PRO A 1 82 ? -13.304 -8.748 15.830 1.00 75.31 82 PRO A C 1
ATOM 671 O O . PRO A 1 82 ? -14.028 -8.057 15.113 1.00 75.31 82 PRO A O 1
ATOM 674 N N . GLU A 1 83 ? -13.672 -9.112 17.062 1.00 82.12 83 GLU A N 1
ATOM 675 C CA . GLU A 1 83 ? -14.934 -8.729 17.696 1.00 82.12 83 GLU A CA 1
ATOM 676 C C . GLU A 1 83 ? -15.064 -7.213 17.926 1.00 82.12 83 GLU A C 1
ATOM 678 O O . GLU A 1 83 ? -16.183 -6.718 18.062 1.00 82.12 83 GLU A O 1
ATOM 683 N N . LEU A 1 84 ? -13.952 -6.463 17.937 1.00 79.38 84 LEU A N 1
ATOM 684 C CA . LEU A 1 84 ? -13.953 -5.004 18.114 1.00 79.38 84 LEU A CA 1
ATOM 685 C C . LEU A 1 84 ? -14.605 -4.268 16.940 1.00 79.38 84 LEU A C 1
ATOM 687 O O . LEU A 1 84 ? -15.206 -3.211 17.134 1.00 79.38 84 LEU A O 1
ATOM 691 N N . ALA A 1 85 ? -14.448 -4.801 15.730 1.00 79.19 85 ALA A N 1
ATOM 692 C CA . ALA A 1 85 ? -14.970 -4.223 14.500 1.00 79.19 85 ALA A CA 1
ATOM 693 C C . ALA A 1 85 ? -15.040 -5.306 13.406 1.00 79.19 85 ALA A C 1
ATOM 695 O O . ALA A 1 85 ? -14.159 -5.372 12.538 1.00 79.19 85 ALA A O 1
ATOM 696 N N . PRO A 1 86 ? -16.069 -6.174 13.453 1.00 78.94 86 PRO A N 1
ATOM 697 C CA . PRO A 1 86 ? -16.196 -7.291 12.525 1.00 78.94 86 PRO A CA 1
ATOM 698 C C . PRO A 1 86 ? -16.248 -6.804 11.074 1.00 78.94 86 PRO A C 1
ATOM 700 O O . PRO A 1 86 ? -16.985 -5.872 10.756 1.00 78.94 86 PRO A O 1
ATOM 703 N N . GLY A 1 87 ? -15.478 -7.432 10.186 1.00 85.44 87 GLY A N 1
ATOM 704 C CA . GLY A 1 87 ? -15.407 -7.070 8.766 1.00 85.44 87 GLY A CA 1
ATOM 705 C C . GLY A 1 87 ? -14.472 -5.896 8.465 1.00 85.44 87 GLY A C 1
ATOM 706 O O . GLY A 1 87 ? -13.622 -6.035 7.595 1.00 85.44 87 GLY A O 1
ATOM 707 N N . LEU A 1 88 ? -14.532 -4.799 9.231 1.00 88.31 88 LEU A N 1
ATOM 708 C CA . LEU A 1 88 ? -13.678 -3.618 9.002 1.00 88.31 88 LEU A CA 1
ATOM 709 C C . LEU A 1 88 ? -12.185 -3.950 9.120 1.00 88.31 88 LEU A C 1
ATOM 711 O O . LEU A 1 88 ? -11.380 -3.520 8.298 1.00 88.31 88 LEU A O 1
ATOM 715 N N . ILE A 1 89 ? -11.809 -4.747 10.128 1.00 89.38 89 ILE A N 1
ATOM 716 C CA . ILE A 1 89 ? -10.414 -5.172 10.315 1.00 89.38 89 ILE A CA 1
ATOM 717 C C . ILE A 1 89 ? -9.965 -6.052 9.140 1.00 89.38 89 ILE A C 1
ATOM 719 O O . ILE A 1 89 ? -8.889 -5.834 8.583 1.00 89.38 89 ILE A O 1
ATOM 723 N N . ASP A 1 90 ? -10.791 -7.013 8.726 1.00 91.56 90 ASP A N 1
ATOM 724 C CA . ASP A 1 90 ? -10.465 -7.918 7.621 1.00 91.56 90 ASP A CA 1
ATOM 725 C C . ASP A 1 90 ? -10.344 -7.169 6.286 1.00 91.56 90 ASP A C 1
ATOM 727 O O . ASP A 1 90 ? -9.413 -7.420 5.512 1.00 91.56 90 ASP A O 1
ATOM 731 N N . ASP A 1 91 ? -11.245 -6.219 6.036 1.00 94.12 91 ASP A N 1
ATOM 732 C CA . ASP A 1 91 ? -11.258 -5.374 4.846 1.00 94.12 91 ASP A CA 1
ATOM 733 C C . ASP 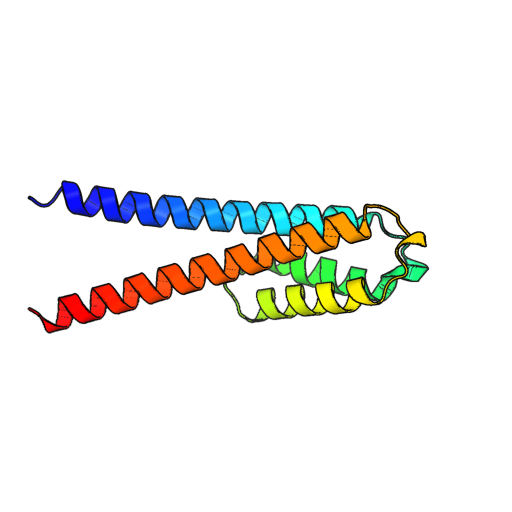A 1 91 ? -10.038 -4.446 4.810 1.00 94.12 91 ASP A C 1
ATOM 735 O O . ASP A 1 91 ? -9.306 -4.443 3.816 1.00 94.12 91 ASP A O 1
ATOM 739 N N . ALA A 1 92 ? -9.736 -3.750 5.912 1.00 93.31 92 ALA A N 1
ATOM 740 C CA . ALA A 1 92 ? -8.543 -2.914 6.033 1.00 93.31 92 ALA A CA 1
ATOM 741 C C . ALA A 1 92 ? -7.257 -3.722 5.796 1.00 93.31 92 ALA A C 1
ATOM 743 O O . ALA A 1 92 ? -6.376 -3.311 5.034 1.00 93.31 92 ALA A O 1
ATOM 744 N N . MET A 1 93 ? -7.153 -4.910 6.400 1.00 94.50 93 MET A N 1
ATOM 745 C CA . MET A 1 93 ? -6.004 -5.791 6.200 1.00 94.50 93 MET A CA 1
ATOM 746 C C . MET A 1 93 ? -5.903 -6.297 4.759 1.00 94.50 93 MET A C 1
ATOM 748 O O . MET A 1 93 ? -4.791 -6.439 4.249 1.00 94.50 93 MET A O 1
ATOM 752 N N . ARG A 1 94 ? -7.024 -6.600 4.093 1.00 96.69 94 ARG A N 1
ATOM 753 C CA . ARG A 1 94 ? -7.031 -6.976 2.672 1.00 96.69 94 ARG A CA 1
ATOM 754 C C . ARG A 1 94 ? -6.516 -5.823 1.814 1.00 96.69 94 ARG A C 1
ATOM 756 O O . ARG A 1 94 ? -5.544 -6.011 1.092 1.00 96.69 94 ARG A O 1
ATOM 763 N N . PHE A 1 95 ? -7.072 -4.625 1.974 1.00 97.75 95 PHE A N 1
ATOM 764 C CA . PHE A 1 95 ? -6.662 -3.456 1.200 1.00 97.75 95 PHE A CA 1
ATOM 765 C C . PHE A 1 95 ? -5.183 -3.097 1.397 1.00 97.75 95 PHE A C 1
ATOM 767 O O . PHE A 1 95 ? -4.479 -2.829 0.424 1.00 97.75 95 PHE A O 1
ATOM 774 N N . LEU A 1 96 ? -4.653 -3.168 2.622 1.00 96.88 96 LEU A N 1
ATOM 775 C CA . LEU A 1 96 ? -3.219 -2.954 2.841 1.00 96.88 96 LEU A CA 1
ATOM 776 C C . LEU A 1 96 ? -2.337 -4.017 2.172 1.00 96.88 96 LEU A C 1
ATOM 778 O O . LEU A 1 96 ? -1.251 -3.690 1.692 1.00 96.88 96 LEU A O 1
ATOM 782 N N . ARG A 1 97 ? -2.767 -5.286 2.142 1.00 98.00 97 ARG A N 1
ATOM 783 C CA . ARG A 1 97 ? -2.029 -6.345 1.432 1.00 98.00 97 ARG A CA 1
ATOM 784 C C . ARG A 1 97 ? -2.013 -6.078 -0.068 1.00 98.00 97 ARG A C 1
ATOM 786 O O . ARG A 1 97 ? -0.939 -6.136 -0.661 1.00 98.00 97 ARG A O 1
ATOM 793 N N . ASP A 1 98 ? -3.154 -5.710 -0.640 1.00 98.25 98 ASP A N 1
ATOM 794 C CA . ASP A 1 98 ? -3.271 -5.421 -2.070 1.00 98.25 98 ASP A CA 1
ATOM 795 C C . ASP A 1 98 ? -2.435 -4.190 -2.463 1.00 98.25 98 ASP A C 1
ATOM 797 O O . ASP A 1 98 ? -1.759 -4.189 -3.493 1.00 98.25 98 ASP A O 1
ATOM 801 N N . ALA A 1 99 ? -2.412 -3.150 -1.621 1.00 97.38 99 ALA A N 1
ATOM 802 C CA . ALA A 1 99 ? -1.557 -1.979 -1.817 1.00 97.38 99 ALA A CA 1
ATOM 803 C C . ALA A 1 99 ? -0.060 -2.332 -1.764 1.00 97.38 99 ALA A C 1
ATOM 805 O O . ALA A 1 99 ? 0.731 -1.870 -2.593 1.00 97.38 99 ALA A O 1
ATOM 806 N N . LEU A 1 100 ? 0.336 -3.174 -0.803 1.00 97.56 100 LEU A N 1
ATOM 807 C CA . LEU A 1 100 ? 1.717 -3.624 -0.645 1.00 97.56 100 LEU A CA 1
ATOM 808 C C . LEU A 1 100 ? 2.175 -4.484 -1.828 1.00 97.56 100 LEU A C 1
ATOM 810 O O . LEU A 1 100 ? 3.279 -4.287 -2.338 1.00 97.56 100 LEU A O 1
ATOM 814 N N . GLU A 1 101 ? 1.336 -5.422 -2.267 1.00 97.81 101 GLU A N 1
ATOM 815 C CA . GLU A 1 101 ? 1.610 -6.272 -3.426 1.00 97.81 101 GLU A CA 1
ATOM 816 C C . GLU A 1 101 ? 1.773 -5.432 -4.695 1.00 97.81 101 GLU A C 1
ATOM 818 O O . GLU A 1 101 ? 2.751 -5.602 -5.423 1.00 97.81 101 GLU A O 1
ATOM 823 N N . ALA A 1 102 ? 0.869 -4.479 -4.930 1.00 96.38 102 ALA A N 1
ATOM 824 C CA . ALA A 1 102 ? 0.943 -3.584 -6.078 1.00 96.38 102 ALA A CA 1
ATOM 825 C C . ALA A 1 102 ? 2.232 -2.737 -6.075 1.00 96.38 102 ALA A C 1
ATOM 827 O O . ALA A 1 102 ? 2.897 -2.632 -7.108 1.00 96.38 102 ALA A O 1
ATOM 828 N N . SER A 1 103 ? 2.639 -2.211 -4.911 1.00 96.50 103 SER A N 1
ATOM 829 C CA . SER A 1 103 ? 3.913 -1.490 -4.745 1.00 96.50 103 SER A CA 1
ATOM 830 C C . SER A 1 103 ? 5.116 -2.351 -5.142 1.00 96.50 103 SER A C 1
ATOM 832 O O . SER A 1 103 ? 5.934 -1.933 -5.964 1.00 96.50 103 SER A O 1
ATOM 834 N N . TYR A 1 104 ? 5.211 -3.576 -4.610 1.00 97.00 104 TYR A N 1
ATOM 835 C CA . TYR A 1 104 ? 6.291 -4.500 -4.965 1.00 97.00 104 TYR A CA 1
ATOM 836 C C . TYR A 1 104 ? 6.279 -4.861 -6.445 1.00 97.00 104 TYR A 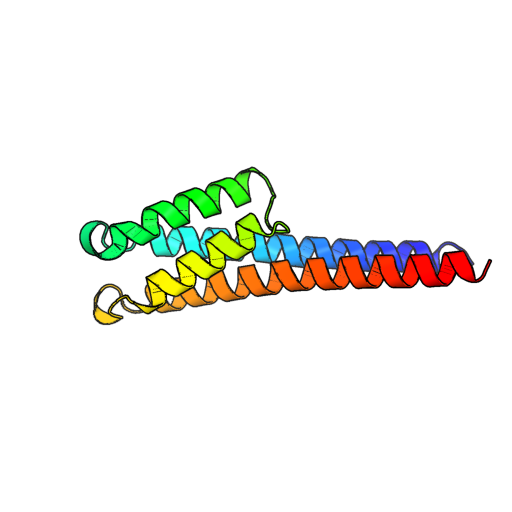C 1
ATOM 838 O O . TYR A 1 104 ? 7.320 -4.820 -7.096 1.00 97.00 104 TYR A O 1
ATOM 846 N N . ARG A 1 105 ? 5.099 -5.151 -6.992 1.00 95.12 105 ARG A N 1
ATOM 847 C CA . ARG A 1 105 ? 4.941 -5.543 -8.388 1.00 95.12 105 ARG A CA 1
ATOM 848 C C . ARG A 1 105 ? 5.452 -4.474 -9.349 1.00 95.12 105 ARG A C 1
ATOM 850 O O . ARG A 1 105 ? 6.137 -4.814 -10.309 1.00 95.12 105 ARG A O 1
ATOM 857 N N . VAL A 1 106 ? 5.152 -3.198 -9.106 1.00 94.44 106 VAL A N 1
ATOM 858 C CA . VAL A 1 106 ? 5.678 -2.104 -9.940 1.00 94.44 106 VAL A CA 1
ATOM 859 C C . VAL A 1 106 ? 7.197 -1.995 -9.795 1.00 94.44 106 VAL A C 1
ATOM 861 O O . VAL A 1 106 ? 7.891 -1.855 -10.799 1.00 94.44 106 VAL A O 1
ATOM 864 N N . CYS A 1 107 ? 7.744 -2.123 -8.581 1.00 93.50 107 CYS A N 1
ATOM 865 C CA . CYS A 1 107 ? 9.196 -2.134 -8.382 1.00 93.50 107 CYS A CA 1
ATOM 866 C C . CYS A 1 107 ? 9.892 -3.279 -9.138 1.00 93.50 107 CYS A C 1
ATOM 868 O O . CYS A 1 107 ? 10.918 -3.042 -9.778 1.00 93.50 107 CYS A O 1
ATOM 870 N N . ASP A 1 108 ? 9.329 -4.488 -9.112 1.00 93.31 108 ASP A N 1
ATOM 871 C CA . ASP A 1 108 ? 9.869 -5.650 -9.824 1.00 93.31 108 ASP A CA 1
ATOM 872 C C . ASP A 1 108 ? 9.822 -5.456 -11.345 1.00 93.31 108 ASP A C 1
ATOM 874 O O . ASP A 1 108 ? 10.788 -5.772 -12.044 1.00 93.31 108 ASP A O 1
ATOM 878 N N . LEU A 1 109 ? 8.730 -4.883 -11.865 1.00 92.44 109 LEU A N 1
ATOM 879 C CA . LEU A 1 109 ? 8.597 -4.548 -13.284 1.00 92.44 109 LEU A CA 1
ATOM 880 C C . LEU A 1 109 ? 9.630 -3.498 -13.719 1.00 92.44 109 LEU A C 1
ATOM 882 O O . LEU A 1 109 ? 10.311 -3.689 -14.726 1.00 92.44 109 LEU A O 1
ATOM 886 N N . LEU A 1 110 ? 9.821 -2.435 -12.931 1.00 91.19 110 LEU A N 1
ATOM 887 C CA . LEU A 1 110 ? 10.844 -1.419 -13.196 1.00 91.19 110 LEU A CA 1
ATOM 888 C C . LEU A 1 110 ? 12.261 -2.010 -13.170 1.00 91.19 110 LEU A C 1
ATOM 890 O O . LEU A 1 110 ? 13.095 -1.668 -14.012 1.00 91.19 110 LEU A O 1
ATOM 894 N N . ALA A 1 111 ? 12.545 -2.911 -12.227 1.00 90.88 111 ALA A N 1
ATOM 895 C CA . ALA A 1 111 ? 13.832 -3.596 -12.148 1.00 90.88 111 ALA A CA 1
ATOM 896 C C . ALA A 1 111 ? 14.066 -4.512 -13.362 1.00 90.88 111 ALA A C 1
ATOM 898 O O . ALA A 1 111 ? 15.168 -4.528 -13.923 1.00 90.88 111 ALA A O 1
ATOM 899 N N . ALA A 1 112 ? 13.033 -5.239 -13.801 1.00 89.00 112 ALA A N 1
ATOM 900 C CA . ALA A 1 112 ? 13.088 -6.069 -14.998 1.00 89.00 112 ALA A CA 1
ATOM 901 C C . ALA A 1 112 ? 13.372 -5.230 -16.255 1.00 89.00 112 ALA A C 1
ATOM 903 O O . ALA A 1 112 ? 14.264 -5.583 -17.032 1.00 89.00 112 ALA A O 1
ATOM 904 N N . GLU A 1 113 ? 12.701 -4.087 -16.419 1.00 88.44 113 GLU A N 1
ATOM 905 C CA . GLU A 1 113 ? 12.942 -3.170 -17.539 1.00 88.44 113 GLU A CA 1
ATOM 906 C C . GLU A 1 113 ? 14.379 -2.634 -17.555 1.00 88.44 113 GLU A C 1
ATOM 908 O O . GLU A 1 113 ? 15.059 -2.682 -18.586 1.00 88.44 113 GLU A O 1
ATOM 913 N N . GLN A 1 114 ? 14.907 -2.209 -16.402 1.00 87.38 114 GLN A N 1
ATOM 914 C CA . GLN A 1 114 ? 16.299 -1.757 -16.293 1.00 87.38 114 GLN A CA 1
ATOM 915 C C . GLN A 1 114 ? 17.299 -2.866 -16.655 1.00 87.38 114 GLN A C 1
ATOM 917 O O . GLN A 1 114 ? 18.281 -2.618 -17.365 1.00 87.38 114 GLN A O 1
ATOM 922 N N . ALA A 1 115 ? 17.053 -4.101 -16.209 1.00 87.44 115 ALA A N 1
ATOM 923 C CA . ALA A 1 115 ? 17.900 -5.245 -16.534 1.00 87.44 115 ALA A CA 1
ATOM 924 C C . ALA A 1 115 ? 17.884 -5.555 -18.042 1.00 87.44 115 ALA A C 1
ATOM 926 O O . ALA A 1 115 ? 18.942 -5.759 -18.648 1.00 87.44 115 ALA A O 1
ATOM 927 N N . ILE A 1 116 ? 16.704 -5.532 -18.670 1.00 86.44 116 ILE A N 1
ATOM 928 C CA . ILE A 1 116 ? 16.542 -5.731 -20.116 1.00 86.44 116 ILE A CA 1
ATOM 929 C C . ILE A 1 116 ? 17.273 -4.632 -20.897 1.00 86.44 116 ILE A C 1
ATOM 931 O O . ILE A 1 116 ? 18.011 -4.938 -21.839 1.00 86.44 116 ILE A O 1
ATOM 935 N N . ALA A 1 117 ? 17.115 -3.367 -20.501 1.00 85.44 117 ALA A N 1
ATOM 936 C CA . ALA A 1 117 ? 17.787 -2.237 -21.135 1.00 85.44 117 ALA A CA 1
ATOM 937 C C . ALA A 1 117 ? 19.318 -2.376 -21.070 1.00 85.44 117 ALA A C 1
ATOM 939 O O . ALA A 1 117 ? 19.997 -2.231 -22.089 1.00 85.44 117 ALA A O 1
ATOM 940 N N . LYS A 1 118 ? 19.863 -2.763 -19.909 1.00 87.69 118 LYS A N 1
ATOM 941 C CA . LYS A 1 118 ? 21.301 -3.019 -19.728 1.00 87.69 118 LYS A CA 1
ATOM 942 C C . LYS A 1 118 ? 21.814 -4.141 -20.636 1.00 87.69 118 LYS A C 1
ATOM 944 O O . LYS A 1 118 ? 22.863 -4.001 -21.261 1.00 87.69 118 LYS A O 1
ATOM 949 N N . HIS A 1 119 ? 21.071 -5.243 -20.753 1.00 83.81 119 HIS A N 1
ATOM 950 C CA . HIS A 1 119 ? 21.441 -6.340 -21.652 1.00 83.81 119 HIS A CA 1
ATOM 951 C C . HIS A 1 119 ? 21.433 -5.937 -23.131 1.00 83.81 119 HIS A C 1
ATOM 953 O O . HIS A 1 119 ? 22.240 -6.458 -23.899 1.00 83.81 119 HIS A O 1
ATOM 959 N N . ARG A 1 120 ? 20.551 -5.015 -23.534 1.00 79.44 120 ARG A N 1
ATOM 960 C CA . ARG A 1 120 ? 20.523 -4.472 -24.901 1.00 79.44 120 ARG A CA 1
ATOM 961 C C . ARG A 1 120 ? 21.696 -3.530 -25.163 1.00 79.44 120 ARG A C 1
ATOM 963 O O . ARG A 1 120 ? 22.326 -3.653 -26.206 1.00 79.44 120 ARG A O 1
ATOM 970 N N . GLY A 1 121 ? 22.023 -2.655 -24.211 1.00 74.44 121 GLY A N 1
ATOM 971 C CA . GLY A 1 121 ? 23.155 -1.728 -24.318 1.00 74.44 121 GLY A CA 1
ATOM 972 C C . GLY A 1 121 ? 24.513 -2.423 -24.437 1.00 74.44 121 GLY A C 1
ATOM 973 O O . GLY A 1 121 ? 25.382 -1.928 -25.135 1.00 74.44 121 GLY A O 1
ATOM 974 N N . ASN A 1 122 ? 24.675 -3.603 -23.831 1.00 67.94 122 ASN A N 1
ATOM 975 C CA . ASN A 1 122 ? 25.907 -4.396 -23.927 1.00 67.94 122 ASN A CA 1
ATOM 976 C C . ASN A 1 122 ? 26.027 -5.224 -25.223 1.00 67.94 122 ASN A C 1
ATOM 978 O O . ASN A 1 122 ? 27.032 -5.907 -25.418 1.00 67.94 122 ASN A O 1
ATOM 982 N N . ARG A 1 123 ? 24.978 -5.259 -26.055 1.00 58.59 123 ARG A N 1
ATOM 983 C CA . ARG A 1 123 ? 24.918 -6.044 -27.301 1.00 58.59 123 ARG A CA 1
ATOM 984 C C . ARG A 1 123 ? 25.125 -5.195 -28.562 1.00 58.59 123 ARG A C 1
ATOM 986 O O . ARG A 1 123 ? 25.211 -5.778 -29.641 1.00 58.59 123 ARG A O 1
ATOM 993 N N . ASN A 1 124 ? 25.193 -3.873 -28.403 1.00 48.03 124 ASN A N 1
ATOM 994 C CA . ASN A 1 124 ? 25.542 -2.883 -29.425 1.00 48.03 124 ASN A CA 1
ATOM 995 C C . ASN A 1 124 ? 26.946 -2.336 -29.158 1.00 48.03 124 ASN A C 1
ATOM 997 O O . ASN A 1 124 ? 27.573 -1.887 -30.139 1.00 48.03 124 ASN A O 1
#